Protein AF-A0A1P8KNY9-F1 (afdb_monomer_lite)

Organism: NCBI:txid1850254

Radius of gyration: 26.88 Å; chains: 1; bounding box: 67×40×80 Å

Sequence (162 aa):
MISANEIEGQKRIRLSKKEFAYIQKEIESYKNLKYKELGKTRHYEKTKDLSKDKQNEQEIKTKRNTKTLKDKIKENLERILNKATSQTFLDNYLKNNGFEVYKRGQTLGVIYEKKKYRLKTLGLDTLYTSKTKEFENIKEREIRRDKQKQDKSYSRESSHFR

Structure (mmCIF, N/CA/C/O backbone):
data_AF-A0A1P8KNY9-F1
#
_entry.id   AF-A0A1P8KNY9-F1
#
loop_
_atom_site.group_PDB
_atom_site.id
_atom_site.type_symbol
_atom_site.label_atom_id
_atom_site.label_alt_id
_atom_site.label_comp_id
_atom_site.label_asym_id
_atom_site.label_entity_id
_atom_site.label_seq_id
_atom_site.pdbx_PDB_ins_code
_atom_site.Cartn_x
_atom_site.Cartn_y
_atom_site.Cartn_z
_atom_site.occupancy
_atom_site.B_iso_or_equiv
_atom_site.auth_seq_id
_atom_site.auth_comp_id
_atom_site.auth_asym_id
_atom_site.auth_atom_id
_atom_site.pdbx_PDB_model_num
ATOM 1 N N . MET A 1 1 ? -16.919 19.665 14.235 1.00 77.69 1 MET A N 1
ATOM 2 C CA . MET A 1 1 ? -16.955 19.567 15.706 1.00 77.69 1 MET A CA 1
ATOM 3 C C . MET A 1 1 ? -17.728 18.325 16.088 1.00 77.69 1 MET A C 1
ATOM 5 O O . MET A 1 1 ? -18.619 17.943 15.340 1.00 77.69 1 MET A O 1
ATOM 9 N N . ILE A 1 2 ? -17.358 17.703 17.198 1.00 84.12 2 ILE A N 1
ATOM 10 C CA . ILE A 1 2 ? -18.033 16.567 17.820 1.00 84.12 2 ILE A CA 1
ATOM 11 C C . ILE A 1 2 ? -18.586 17.072 19.149 1.00 84.12 2 ILE A C 1
ATOM 13 O O . ILE A 1 2 ? -17.914 17.809 19.864 1.00 84.12 2 ILE A O 1
ATOM 17 N N . SER A 1 3 ? -19.836 16.736 19.435 1.00 85.12 3 SER A N 1
ATOM 18 C CA . SER A 1 3 ? -20.468 17.076 20.702 1.00 85.12 3 SER A CA 1
ATOM 19 C C . SER A 1 3 ? -20.140 16.008 21.732 1.00 85.12 3 SER A C 1
ATOM 21 O O . SER A 1 3 ? -20.343 14.831 21.454 1.00 85.12 3 SER A O 1
ATOM 23 N N . ALA A 1 4 ? -19.716 16.425 22.915 1.00 83.56 4 ALA A N 1
ATOM 24 C CA . ALA A 1 4 ? -19.507 15.568 24.071 1.00 83.56 4 ALA A CA 1
ATOM 25 C C . ALA A 1 4 ? -20.154 16.205 25.307 1.00 83.56 4 ALA A C 1
ATOM 27 O O . ALA A 1 4 ? -20.530 17.380 25.280 1.00 83.56 4 ALA A O 1
ATOM 28 N N . ASN A 1 5 ? -20.273 15.428 26.375 1.00 87.75 5 ASN A N 1
ATOM 29 C CA . ASN A 1 5 ? -20.607 15.950 27.692 1.00 87.75 5 ASN A CA 1
ATOM 30 C C . ASN A 1 5 ? -19.332 16.051 28.521 1.00 87.75 5 ASN A C 1
ATOM 32 O O . ASN A 1 5 ? -18.382 15.295 28.301 1.00 87.75 5 ASN A O 1
ATOM 36 N N . GLU A 1 6 ? -19.320 17.006 29.440 1.00 85.12 6 GLU A N 1
ATOM 37 C CA . GLU A 1 6 ? -18.296 17.107 30.469 1.00 85.12 6 GLU A CA 1
ATOM 38 C C . GLU A 1 6 ? -18.282 15.837 31.327 1.00 85.12 6 GLU A C 1
ATOM 40 O O . GLU A 1 6 ? -19.319 15.202 31.538 1.00 85.12 6 GLU A O 1
ATOM 45 N N . ILE A 1 7 ? -17.092 15.440 31.777 1.00 83.19 7 ILE A N 1
ATOM 46 C CA . ILE A 1 7 ? -16.938 14.274 32.649 1.00 83.19 7 ILE A CA 1
ATOM 47 C C . ILE A 1 7 ? -17.727 14.555 33.928 1.00 83.19 7 ILE A C 1
ATOM 49 O O . ILE A 1 7 ? -17.511 15.582 34.561 1.00 83.19 7 ILE A O 1
ATOM 53 N N . GLU A 1 8 ? -18.668 13.665 34.253 1.00 85.38 8 GLU A N 1
ATOM 54 C CA . GLU A 1 8 ? -19.571 13.786 35.411 1.00 85.38 8 GLU A CA 1
ATOM 55 C C . GLU A 1 8 ? -20.436 15.066 35.429 1.00 85.38 8 GLU A C 1
ATOM 57 O O . GLU A 1 8 ? -21.037 15.408 36.444 1.00 85.38 8 GLU A O 1
ATOM 62 N N . GLY A 1 9 ? -20.563 15.755 34.289 1.00 86.44 9 GLY A N 1
ATOM 63 C CA . GLY A 1 9 ? -21.318 16.999 34.160 1.00 86.44 9 GLY A CA 1
ATOM 64 C C . GLY A 1 9 ? -22.467 16.919 33.154 1.00 86.44 9 GLY A C 1
ATOM 65 O O . GLY A 1 9 ? -22.488 16.100 32.236 1.00 86.44 9 GLY A O 1
ATOM 66 N N . GLN A 1 10 ? -23.428 17.837 33.286 1.00 83.69 10 GLN A N 1
ATOM 67 C CA . GLN A 1 10 ? -24.504 18.033 32.299 1.00 83.69 10 GLN A CA 1
ATOM 68 C C . GLN A 1 10 ? -24.126 19.043 31.204 1.00 83.69 10 GLN A C 1
ATOM 70 O O . GLN A 1 10 ? -24.865 19.247 30.237 1.00 83.69 10 GLN A O 1
ATOM 75 N N . LYS A 1 11 ? -22.968 19.697 31.342 1.00 88.69 11 LYS A N 1
ATOM 76 C CA . LYS A 1 11 ? -22.511 20.717 30.407 1.00 88.69 11 LYS A CA 1
ATOM 77 C C . LYS A 1 11 ? -22.063 20.077 29.098 1.00 88.69 11 LYS A C 1
ATOM 79 O O . LYS A 1 11 ? -21.219 19.182 29.057 1.00 88.69 11 LYS A O 1
ATOM 84 N N . ARG A 1 12 ? -22.611 20.590 28.000 1.00 86.56 12 ARG A N 1
ATOM 85 C CA . ARG A 1 12 ? -22.255 20.167 26.648 1.00 86.56 12 ARG A CA 1
ATOM 86 C C . ARG A 1 12 ? -20.973 20.867 26.202 1.00 86.56 12 ARG A C 1
ATOM 88 O O . ARG A 1 12 ? -20.916 22.093 26.144 1.00 86.56 12 ARG A O 1
ATOM 95 N N . ILE A 1 13 ? -19.971 20.085 25.823 1.00 88.25 13 ILE A N 1
ATOM 96 C CA . ILE A 1 13 ? -18.695 20.550 25.273 1.00 88.25 13 ILE A CA 1
ATOM 97 C C . ILE A 1 13 ? -18.588 20.189 23.793 1.00 88.25 13 ILE A C 1
ATOM 99 O O . ILE A 1 13 ? -19.124 19.186 23.316 1.00 88.25 13 ILE A O 1
ATOM 103 N N . ARG A 1 14 ? -17.899 21.038 23.028 1.00 88.81 14 ARG A N 1
ATOM 104 C CA . ARG A 1 14 ? -17.615 20.793 21.612 1.00 88.81 14 ARG A CA 1
ATOM 105 C C . ARG A 1 14 ? -16.130 20.542 21.439 1.00 88.81 14 ARG A C 1
ATOM 107 O O . ARG A 1 14 ? -15.323 21.424 21.686 1.00 88.81 14 ARG A O 1
ATOM 114 N N . LEU A 1 15 ? -15.805 19.358 20.944 1.00 88.50 15 LEU A N 1
ATOM 115 C CA . LEU A 1 15 ? -14.452 18.975 20.576 1.00 88.50 15 LEU A CA 1
ATOM 116 C C . LEU A 1 15 ? -14.245 19.205 19.079 1.00 88.50 15 LEU A C 1
ATOM 118 O O . LEU A 1 15 ? -15.116 18.940 18.236 1.00 88.50 15 LEU A O 1
ATOM 122 N N . SER A 1 16 ? -13.069 19.678 18.701 1.00 92.25 16 SER A N 1
ATOM 123 C CA . SER A 1 16 ? -12.627 19.624 17.315 1.00 92.25 16 SER A CA 1
ATOM 124 C C . SER A 1 16 ? -12.390 18.166 16.896 1.00 92.25 16 SER A C 1
ATOM 126 O O . SER A 1 16 ? -12.151 17.274 17.710 1.00 92.25 16 SER A O 1
ATOM 128 N N . LYS A 1 17 ? -12.423 17.901 15.583 1.00 88.69 17 LYS A N 1
ATOM 129 C CA . LYS A 1 17 ? -12.099 16.559 15.060 1.00 88.69 17 LYS A CA 1
ATOM 130 C C . LYS A 1 17 ? -10.662 16.142 15.410 1.00 88.69 17 LYS A C 1
ATOM 132 O O . LYS A 1 17 ? -10.393 14.953 15.521 1.00 88.69 17 LYS A O 1
ATOM 137 N N . LYS A 1 18 ? -9.754 17.116 15.559 1.00 89.00 18 LYS A N 1
ATOM 138 C CA . LYS A 1 18 ? -8.350 16.881 15.914 1.00 89.00 18 LYS A CA 1
ATOM 139 C C . LYS A 1 18 ? -8.218 16.443 17.371 1.00 89.00 18 LYS A C 1
ATOM 141 O O . LYS A 1 18 ? -7.570 15.437 17.623 1.00 89.00 18 LYS A O 1
ATOM 146 N N . GLU A 1 19 ? -8.867 17.151 18.293 1.00 89.00 19 GLU A N 1
ATOM 147 C CA . GLU A 1 19 ? -8.863 16.807 19.724 1.00 89.00 19 GLU A CA 1
ATOM 148 C C . GLU A 1 19 ? -9.506 15.448 19.969 1.00 89.00 19 GLU A C 1
ATOM 150 O O . GLU A 1 19 ? -8.940 14.614 20.663 1.00 89.00 19 GLU A O 1
ATOM 155 N N . PHE A 1 20 ? -10.645 15.175 19.331 1.00 90.38 20 PHE A N 1
ATOM 156 C CA . PHE A 1 20 ? -11.293 13.875 19.461 1.00 90.38 20 PHE A CA 1
ATOM 157 C C . PHE A 1 20 ? -10.396 12.726 18.976 1.00 90.38 20 PHE A C 1
ATOM 159 O O . PHE A 1 20 ? -10.237 11.728 19.674 1.00 90.38 20 PHE A O 1
ATOM 166 N N . ALA A 1 21 ? -9.750 12.886 17.816 1.00 88.38 21 ALA A N 1
ATOM 167 C CA . ALA A 1 21 ? -8.814 11.888 17.303 1.00 88.38 21 ALA A CA 1
ATOM 168 C C . ALA A 1 21 ? -7.585 11.709 18.214 1.00 88.38 21 ALA A C 1
ATOM 170 O O . ALA A 1 21 ? -7.073 10.599 18.349 1.00 88.38 21 ALA A O 1
ATOM 171 N N . TYR A 1 22 ? -7.115 12.790 18.843 1.00 90.56 22 TYR A N 1
ATOM 172 C CA . TYR A 1 22 ? -6.037 12.735 19.827 1.00 90.56 22 TYR A CA 1
ATOM 173 C C . TYR A 1 22 ? -6.448 11.922 21.063 1.00 90.56 22 TYR A C 1
ATOM 175 O O . TYR A 1 22 ? -5.741 10.991 21.436 1.00 90.56 22 TYR A O 1
ATOM 183 N N . ILE A 1 23 ? -7.632 12.194 21.623 1.00 90.62 23 ILE A N 1
ATOM 184 C CA . ILE A 1 23 ? -8.180 11.466 22.779 1.00 90.62 23 ILE A CA 1
ATOM 185 C C . ILE A 1 23 ? -8.300 9.966 22.481 1.00 90.62 23 ILE A C 1
ATOM 187 O O . ILE A 1 23 ? -7.875 9.143 23.287 1.00 90.62 23 ILE A O 1
ATOM 191 N N . GLN A 1 24 ? -8.819 9.591 21.308 1.00 91.12 24 GLN A N 1
ATOM 192 C CA . GLN A 1 24 ? -8.919 8.184 20.903 1.00 91.12 24 GLN A CA 1
ATOM 193 C C . GLN A 1 24 ? -7.556 7.470 20.903 1.00 91.12 24 GLN A C 1
ATOM 195 O O . GLN A 1 24 ? -7.445 6.341 21.387 1.00 91.12 24 GLN 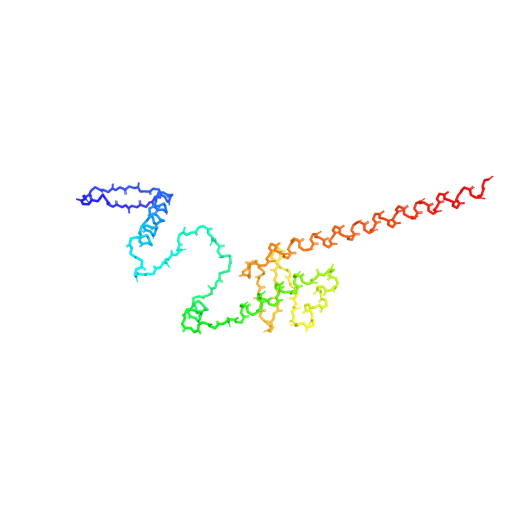A O 1
ATOM 200 N N . LYS A 1 25 ? -6.511 8.141 20.401 1.00 91.00 25 LYS A N 1
ATOM 201 C CA . LYS A 1 25 ? -5.142 7.611 20.367 1.00 91.00 25 LYS A CA 1
ATOM 202 C C . LYS A 1 25 ? -4.542 7.460 21.770 1.00 91.00 25 LYS A C 1
ATOM 204 O O . LYS A 1 25 ? -3.890 6.451 22.048 1.00 91.00 25 LYS A O 1
ATOM 209 N N . GLU A 1 26 ? -4.755 8.441 22.641 1.00 92.31 26 GLU A N 1
ATOM 210 C CA . GLU A 1 26 ? -4.282 8.399 24.029 1.00 92.31 26 GLU A CA 1
ATOM 211 C C . GLU A 1 26 ? -4.955 7.269 24.814 1.00 92.31 26 GLU A C 1
ATOM 213 O O . GLU A 1 26 ? -4.273 6.497 25.484 1.00 92.31 26 GLU A O 1
ATOM 218 N N . ILE A 1 27 ? -6.272 7.088 24.655 1.00 92.62 27 ILE A N 1
ATOM 219 C CA . ILE A 1 27 ? -7.016 5.998 25.305 1.00 92.62 27 ILE A CA 1
ATOM 220 C C . ILE A 1 27 ? -6.486 4.632 24.861 1.00 92.62 27 ILE A C 1
ATOM 222 O O . ILE A 1 27 ? -6.251 3.760 25.697 1.00 92.62 27 ILE A O 1
ATOM 226 N N . GLU A 1 28 ? -6.262 4.434 23.559 1.00 92.12 28 GLU A N 1
ATOM 227 C CA . GLU A 1 28 ? -5.677 3.188 23.056 1.00 92.12 28 GLU A CA 1
ATOM 228 C C . GLU A 1 28 ? -4.265 2.952 23.616 1.00 92.12 28 GLU A C 1
ATOM 230 O O . GLU A 1 28 ? -3.939 1.839 24.036 1.00 92.12 28 GLU A O 1
ATOM 235 N N . SER A 1 29 ? -3.441 4.000 23.676 1.00 91.12 29 SER A N 1
ATOM 236 C CA . SER A 1 29 ? -2.078 3.921 24.215 1.00 91.12 29 SER A CA 1
ATOM 237 C C . SER A 1 29 ? -2.089 3.553 25.699 1.00 91.12 29 SER A C 1
ATOM 239 O O . SER A 1 29 ? -1.379 2.637 26.114 1.00 91.12 29 SER A O 1
ATOM 241 N N . TYR A 1 30 ? -2.957 4.195 26.484 1.00 94.06 30 TYR A N 1
ATOM 242 C CA . TYR A 1 30 ? -3.162 3.882 27.894 1.00 94.06 30 TYR A CA 1
ATOM 243 C C . TYR A 1 30 ? -3.634 2.441 28.093 1.00 94.06 30 TYR A C 1
ATOM 245 O O . TYR A 1 30 ? -3.061 1.716 28.908 1.00 94.06 30 TYR A O 1
ATOM 253 N N . LYS A 1 31 ? -4.619 1.990 27.302 1.00 93.62 31 LYS A N 1
ATOM 254 C CA . LYS A 1 31 ? -5.114 0.606 27.331 1.00 93.62 31 LYS A CA 1
ATOM 255 C C . LYS A 1 31 ? -3.978 -0.390 27.108 1.00 93.62 31 LYS A C 1
ATOM 257 O O . LYS A 1 31 ? -3.820 -1.324 27.883 1.00 93.62 31 LYS A O 1
ATOM 262 N N . ASN A 1 32 ? -3.164 -0.164 26.079 1.00 91.38 32 ASN A N 1
ATOM 263 C CA . ASN A 1 32 ? -2.047 -1.039 25.718 1.00 91.38 32 ASN A CA 1
ATOM 264 C C . ASN A 1 32 ? -0.919 -1.065 26.763 1.00 91.38 32 ASN A C 1
ATOM 266 O O . ASN A 1 32 ? -0.195 -2.060 26.855 1.00 91.38 32 ASN A O 1
ATOM 270 N N . LEU A 1 33 ? -0.729 0.034 27.499 1.00 92.19 33 LEU A N 1
ATOM 271 C CA . LEU A 1 33 ? 0.273 0.140 28.559 1.00 92.19 33 LEU A CA 1
ATOM 272 C C . LEU A 1 33 ? -0.199 -0.518 29.857 1.00 92.19 33 LEU A C 1
ATOM 274 O O . LEU A 1 33 ? 0.558 -1.290 30.448 1.00 92.19 33 LEU A O 1
ATOM 278 N N . LYS A 1 34 ? -1.431 -0.212 30.281 1.00 94.50 34 LYS A N 1
ATOM 279 C CA . LYS A 1 34 ? -1.982 -0.613 31.580 1.00 94.50 34 LYS A CA 1
ATOM 280 C C . LYS A 1 34 ? -2.600 -2.009 31.575 1.00 94.50 34 LYS A C 1
ATOM 282 O O . LYS A 1 34 ? -2.380 -2.747 32.525 1.00 94.50 34 LYS A O 1
ATOM 287 N N . TYR A 1 35 ? -3.325 -2.370 30.518 1.00 91.50 35 TYR A N 1
ATOM 288 C CA . TYR A 1 35 ? -4.085 -3.620 30.420 1.00 91.50 35 TYR A CA 1
ATOM 289 C C . TYR A 1 35 ? -3.487 -4.518 29.334 1.00 91.50 35 TYR A C 1
ATOM 291 O O . TYR A 1 35 ? -4.028 -4.672 28.234 1.00 91.50 35 TYR A O 1
ATOM 299 N N . LYS A 1 36 ? -2.307 -5.077 29.619 1.00 87.75 36 LYS A N 1
ATOM 300 C CA . LYS A 1 36 ? -1.558 -5.908 28.660 1.00 87.75 36 LYS A CA 1
ATOM 301 C C . LYS A 1 36 ? -2.278 -7.224 28.352 1.00 87.75 36 LYS A C 1
ATOM 303 O O . LYS A 1 36 ? -2.149 -7.739 27.244 1.00 87.75 36 LYS A O 1
ATOM 308 N N . GLU A 1 37 ? -3.056 -7.725 29.303 1.00 91.12 37 GLU A N 1
ATOM 309 C CA . GLU A 1 37 ? -3.892 -8.921 29.218 1.00 91.12 37 GLU A CA 1
ATOM 310 C C . GLU A 1 37 ? -5.010 -8.804 28.172 1.00 91.12 37 GLU A C 1
ATOM 312 O O . GLU A 1 37 ? -5.400 -9.807 27.583 1.00 91.12 37 GLU A O 1
ATOM 317 N N . LEU A 1 38 ? -5.471 -7.584 27.863 1.00 87.94 38 LEU A N 1
ATOM 318 C CA . LEU A 1 38 ? -6.491 -7.336 26.835 1.00 87.94 38 LEU A CA 1
ATOM 319 C C . LEU A 1 38 ? -5.936 -7.385 25.400 1.00 87.94 38 LEU A C 1
ATOM 321 O O . LEU A 1 38 ? -6.686 -7.210 24.439 1.00 87.94 38 LEU A O 1
ATOM 325 N N . GLY A 1 39 ? -4.626 -7.589 25.238 1.00 83.12 39 GLY A N 1
ATOM 326 C CA . GLY A 1 39 ? -3.959 -7.574 23.941 1.00 83.12 39 GLY A CA 1
ATOM 327 C C . GLY A 1 39 ? -3.765 -6.161 23.374 1.00 83.12 39 GLY A C 1
ATOM 328 O O . GLY A 1 39 ? -4.601 -5.256 23.499 1.00 83.12 39 GLY A O 1
ATOM 329 N N . LYS A 1 40 ? -2.619 -5.953 22.718 1.00 85.62 40 LYS A N 1
ATOM 330 C CA . LYS A 1 40 ? -2.263 -4.654 22.134 1.00 85.62 40 LYS A CA 1
ATOM 331 C C . LYS A 1 40 ? -3.047 -4.402 20.845 1.00 85.62 40 LYS A C 1
ATOM 333 O O . LYS A 1 40 ? -3.060 -5.251 19.959 1.00 85.62 40 LYS A O 1
ATOM 338 N N . THR A 1 41 ? -3.641 -3.218 20.716 1.00 84.38 41 THR A N 1
ATOM 339 C CA . THR A 1 41 ? -4.326 -2.759 19.493 1.00 84.38 41 THR A CA 1
ATOM 340 C C . THR A 1 41 ? -3.605 -1.559 18.872 1.00 84.38 41 THR A C 1
ATOM 342 O O . THR A 1 41 ? -2.851 -0.871 19.556 1.00 84.38 41 THR A O 1
ATOM 345 N N . ARG A 1 42 ? -3.774 -1.337 17.562 1.00 81.62 42 ARG A N 1
ATOM 346 C CA . ARG A 1 42 ? -3.103 -0.260 16.799 1.00 81.62 42 ARG A CA 1
ATOM 347 C C . ARG A 1 42 ? -4.071 0.481 15.869 1.00 81.62 42 ARG A C 1
ATOM 349 O O . ARG A 1 42 ? -3.734 0.805 14.734 1.00 81.62 42 ARG A O 1
ATOM 356 N N . HIS A 1 43 ? -5.305 0.694 16.312 1.00 80.31 43 HIS A N 1
ATOM 357 C CA . HIS A 1 43 ? -6.378 1.254 15.489 1.00 80.31 43 HIS A CA 1
ATOM 358 C C . HIS A 1 43 ? -6.132 2.709 15.077 1.00 80.31 43 HIS A C 1
ATOM 360 O O . HIS A 1 43 ? -6.522 3.101 13.976 1.00 80.31 43 HIS A O 1
ATOM 366 N N . TYR A 1 44 ? -5.488 3.500 15.938 1.00 80.25 44 TYR A N 1
ATOM 367 C CA . TYR A 1 44 ? -5.261 4.931 15.719 1.00 80.2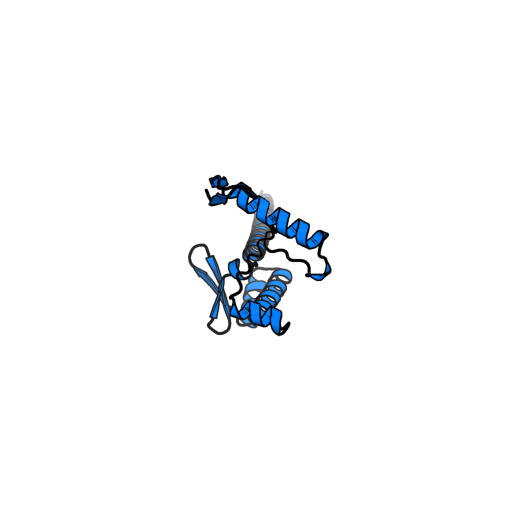5 44 TYR A CA 1
ATOM 368 C C . TYR A 1 44 ? -3.801 5.275 15.379 1.00 80.25 44 TYR A C 1
ATOM 370 O O . TYR A 1 44 ? -3.437 6.455 15.304 1.00 80.25 44 TYR A O 1
ATOM 378 N N . GLU A 1 45 ? -2.946 4.274 15.143 1.00 75.31 45 GLU A N 1
ATOM 379 C CA . GLU A 1 45 ? -1.603 4.512 14.614 1.00 75.31 45 GLU A CA 1
ATOM 380 C C . GLU A 1 45 ? -1.675 5.073 13.180 1.00 75.31 45 GLU A C 1
ATOM 382 O O . GLU A 1 45 ? -2.489 4.673 12.350 1.00 75.31 45 GLU A O 1
ATOM 387 N N . LYS A 1 46 ? -0.805 6.044 12.866 1.00 63.66 46 LYS A N 1
ATOM 388 C CA . LYS A 1 46 ? -0.768 6.722 11.553 1.00 63.66 46 LYS A CA 1
ATOM 389 C C . LYS A 1 46 ? -0.210 5.857 10.420 1.00 63.66 46 LYS A C 1
ATOM 391 O O . LYS A 1 46 ? -0.127 6.343 9.289 1.00 63.66 46 LYS A O 1
ATOM 396 N N . THR A 1 47 ? 0.176 4.614 10.689 1.00 57.44 47 THR A N 1
ATOM 397 C CA . THR A 1 47 ? 0.575 3.642 9.671 1.00 57.44 47 THR A CA 1
ATOM 398 C C . THR A 1 47 ? -0.668 3.248 8.880 1.00 57.44 47 THR A C 1
ATOM 400 O O . THR A 1 47 ? -1.303 2.226 9.107 1.00 57.44 47 THR A O 1
ATOM 403 N N . LYS A 1 48 ? -1.062 4.117 7.943 1.00 51.56 48 LYS A N 1
ATOM 404 C CA . LYS A 1 48 ? -2.066 3.794 6.935 1.00 51.56 48 LYS A CA 1
ATOM 405 C C . LYS A 1 48 ? -1.514 2.639 6.120 1.00 51.56 48 LYS A C 1
ATOM 407 O O . LYS A 1 48 ? -0.775 2.860 5.163 1.00 51.56 48 LYS A O 1
ATOM 412 N N . ASP A 1 49 ? -1.885 1.425 6.493 1.00 54.66 49 ASP A N 1
ATOM 413 C CA . ASP A 1 49 ? -1.796 0.314 5.575 1.00 54.66 49 ASP A CA 1
ATOM 414 C C . ASP A 1 49 ? -2.730 0.655 4.406 1.00 54.66 49 ASP A C 1
ATOM 416 O O . ASP A 1 49 ? -3.954 0.733 4.535 1.00 54.66 49 ASP A O 1
ATOM 420 N N . LEU A 1 50 ? -2.131 1.023 3.273 1.00 54.72 50 LEU A N 1
ATOM 421 C CA . LEU A 1 50 ? -2.856 1.404 2.060 1.00 54.72 50 LEU A CA 1
ATOM 422 C C . LEU A 1 50 ? -3.596 0.197 1.461 1.00 54.72 50 LEU A C 1
ATOM 424 O O . LEU A 1 50 ? -4.434 0.369 0.565 1.00 54.72 50 LEU A O 1
ATOM 428 N N . SER A 1 51 ? -3.315 -1.014 1.960 1.00 55.62 51 SER A N 1
ATOM 429 C CA . SER A 1 51 ? -4.062 -2.211 1.621 1.00 55.62 51 SER A CA 1
ATOM 430 C C . SER A 1 51 ? -5.445 -2.179 2.276 1.00 55.62 51 SER A C 1
ATOM 432 O O . SER A 1 51 ? -5.676 -2.540 3.424 1.00 55.62 51 SER A O 1
ATOM 434 N N . LYS A 1 52 ? -6.422 -1.689 1.512 1.00 55.88 52 LYS A N 1
ATOM 435 C CA . LYS A 1 52 ? -7.830 -1.771 1.899 1.00 55.88 52 LYS A CA 1
ATOM 436 C C . LYS A 1 52 ? -8.307 -3.195 1.617 1.00 55.88 52 LYS A C 1
ATOM 438 O O . LYS A 1 52 ? -8.636 -3.520 0.473 1.00 55.88 52 LYS A O 1
ATOM 443 N N . ASP A 1 53 ? -8.242 -4.062 2.616 1.00 55.38 53 ASP A N 1
ATOM 444 C CA . ASP A 1 53 ? -8.836 -5.397 2.551 1.00 55.38 53 ASP A CA 1
ATOM 445 C C . ASP A 1 53 ? -10.351 -5.302 2.746 1.00 55.38 53 ASP A C 1
ATOM 447 O O . ASP A 1 53 ? -10.856 -4.407 3.429 1.00 55.38 53 ASP A O 1
ATOM 451 N N . LYS A 1 54 ? -11.107 -6.181 2.083 1.00 59.38 54 LYS A N 1
ATOM 452 C CA . LYS A 1 54 ? -12.552 -6.281 2.342 1.00 59.38 54 LYS A CA 1
ATOM 453 C C . LYS A 1 54 ? -12.771 -6.936 3.712 1.00 59.38 54 LYS A C 1
ATOM 455 O O . LYS A 1 54 ? -11.982 -7.791 4.097 1.00 59.38 54 LYS A O 1
ATOM 460 N N . GLN A 1 55 ? -13.868 -6.613 4.408 1.00 57.97 55 GLN A N 1
ATOM 461 C CA . GLN A 1 55 ? -14.201 -7.212 5.718 1.00 57.97 55 GLN A CA 1
ATOM 462 C C . GLN A 1 55 ? -14.107 -8.750 5.708 1.00 57.97 55 GLN A C 1
ATOM 464 O O . GLN A 1 55 ? -13.462 -9.323 6.577 1.00 57.97 55 GLN A O 1
ATOM 469 N N . ASN A 1 56 ? -14.613 -9.408 4.658 1.00 56.69 56 ASN A N 1
ATOM 470 C CA . ASN A 1 56 ? -14.504 -10.865 4.507 1.00 56.69 56 ASN A CA 1
ATOM 471 C C . ASN A 1 56 ? -13.051 -11.368 4.408 1.00 56.69 56 ASN A C 1
ATOM 473 O O . ASN A 1 56 ? -12.733 -12.441 4.908 1.00 56.69 56 ASN A O 1
ATOM 477 N N . GLU A 1 57 ? -12.154 -10.615 3.766 1.00 57.66 57 GLU A N 1
ATOM 478 C CA . GLU A 1 57 ? -10.730 -10.974 3.670 1.00 57.66 57 GLU A CA 1
ATOM 479 C C . GLU A 1 57 ? -10.032 -10.792 5.019 1.00 57.66 57 GLU A C 1
ATOM 481 O O . GLU A 1 57 ? -9.195 -11.607 5.405 1.00 57.66 57 GLU A O 1
ATOM 486 N N . GLN A 1 58 ? -10.423 -9.758 5.761 1.00 58.28 58 GLN A N 1
ATOM 487 C CA . GLN A 1 58 ? -9.904 -9.482 7.092 1.00 58.28 58 GLN A CA 1
ATOM 488 C C . GLN A 1 58 ? -10.341 -10.549 8.101 1.00 58.28 58 GLN A C 1
ATOM 490 O O . GLN A 1 58 ? -9.528 -10.975 8.914 1.00 58.28 58 GLN A O 1
ATOM 495 N N . GLU A 1 59 ? -11.571 -11.058 7.990 1.00 55.84 59 GLU A N 1
ATOM 496 C CA . GLU A 1 59 ? -12.043 -12.202 8.776 1.00 55.84 59 GLU A CA 1
ATOM 497 C C . GLU A 1 59 ? -11.316 -13.509 8.441 1.00 55.84 59 GLU A C 1
ATOM 499 O O . GLU A 1 59 ? -11.015 -14.289 9.341 1.00 55.84 59 GLU A O 1
ATOM 504 N N . ILE A 1 60 ? -10.990 -13.758 7.169 1.00 59.72 60 ILE A N 1
ATOM 505 C CA . ILE A 1 60 ? -10.190 -14.932 6.779 1.00 59.72 60 ILE A CA 1
ATOM 506 C C . ILE A 1 60 ? -8.776 -14.836 7.369 1.00 59.72 60 ILE A C 1
ATOM 508 O O . ILE A 1 60 ? -8.257 -15.828 7.886 1.00 59.72 60 ILE A O 1
ATOM 512 N N . LYS A 1 61 ? -8.167 -13.643 7.342 1.00 57.34 61 LYS A N 1
ATOM 513 C CA . LYS A 1 61 ? -6.845 -13.394 7.934 1.00 57.34 61 LYS A CA 1
ATOM 514 C C . LYS A 1 61 ? -6.845 -13.619 9.446 1.00 57.34 61 LYS A C 1
ATOM 516 O O . LYS A 1 61 ? -5.949 -14.290 9.945 1.00 57.34 61 LYS A O 1
ATOM 521 N N . THR A 1 62 ? -7.849 -13.114 10.163 1.00 56.75 62 THR A N 1
ATOM 522 C CA . THR A 1 62 ? -7.911 -13.211 11.631 1.00 56.75 62 THR A CA 1
ATOM 523 C C . THR A 1 62 ? -8.369 -14.578 12.135 1.00 56.75 62 THR A C 1
ATOM 525 O O . THR A 1 62 ? -7.843 -15.043 13.140 1.00 56.75 62 THR A O 1
ATOM 528 N N . LYS A 1 63 ? -9.308 -15.249 11.450 1.00 55.78 63 LYS A N 1
ATOM 529 C CA . LYS A 1 63 ? -9.852 -16.548 11.894 1.00 55.78 63 LYS A CA 1
ATOM 530 C C . LYS A 1 63 ? -9.038 -17.756 11.429 1.00 55.78 63 LYS A C 1
ATOM 532 O O . LYS A 1 63 ? -9.037 -18.769 12.117 1.00 55.78 63 LYS A O 1
ATOM 537 N N . ARG A 1 64 ? -8.394 -17.698 10.254 1.00 54.47 64 ARG A N 1
ATOM 538 C CA . ARG A 1 64 ? -7.702 -18.861 9.655 1.00 54.47 64 ARG A CA 1
ATOM 539 C C . ARG A 1 64 ? -6.192 -18.705 9.511 1.00 54.47 64 ARG A C 1
ATOM 541 O O . ARG A 1 64 ? -5.539 -19.686 9.181 1.00 54.47 64 ARG A O 1
ATOM 548 N N . ASN A 1 65 ? -5.626 -17.517 9.744 1.00 54.50 65 ASN A N 1
ATOM 549 C CA . ASN A 1 65 ? -4.191 -17.253 9.561 1.00 54.50 65 ASN A CA 1
ATOM 550 C C . ASN A 1 65 ? -3.672 -17.644 8.152 1.00 54.50 65 ASN A C 1
ATOM 552 O O . ASN A 1 65 ? -2.496 -17.939 7.950 1.00 54.50 65 ASN A O 1
ATOM 556 N N . THR A 1 66 ? -4.562 -17.678 7.153 1.00 58.62 66 THR A N 1
ATOM 557 C CA . THR A 1 66 ? -4.255 -18.103 5.781 1.00 58.62 66 THR A CA 1
ATOM 558 C C . THR A 1 66 ? -4.045 -16.903 4.867 1.00 58.62 66 THR A C 1
ATOM 560 O O . THR A 1 66 ? -4.861 -15.980 4.859 1.00 58.62 66 THR A O 1
ATOM 563 N N . LYS A 1 67 ? -2.999 -16.952 4.031 1.00 60.12 67 LYS A N 1
ATOM 564 C CA . LYS A 1 67 ? -2.729 -15.938 2.998 1.00 60.12 67 LYS A CA 1
ATOM 565 C C . LYS A 1 67 ? -3.875 -15.876 1.989 1.00 60.12 67 LYS A C 1
ATOM 567 O O . LYS A 1 67 ? -4.210 -16.886 1.363 1.00 60.12 67 LYS A O 1
ATOM 572 N N . THR A 1 68 ? -4.452 -14.692 1.802 1.00 72.88 68 THR A N 1
ATOM 573 C CA . THR A 1 68 ? -5.515 -14.487 0.812 1.00 72.88 68 THR A CA 1
ATOM 574 C C . THR A 1 68 ? -4.942 -14.493 -0.606 1.00 72.88 68 THR A C 1
ATOM 576 O O . THR A 1 68 ? -3.745 -14.294 -0.821 1.00 72.88 68 THR A O 1
ATOM 579 N N . LEU A 1 69 ? -5.796 -14.702 -1.611 1.00 73.44 69 LEU A N 1
ATOM 580 C CA . LEU A 1 69 ? -5.391 -14.667 -3.023 1.00 73.44 69 LEU A CA 1
ATOM 581 C C . LEU A 1 69 ? -4.770 -13.306 -3.402 1.00 73.44 69 LEU A C 1
ATOM 583 O O . LEU A 1 69 ? -3.818 -13.245 -4.173 1.00 73.44 69 LEU A O 1
ATOM 587 N N . LYS A 1 70 ? -5.243 -12.224 -2.774 1.00 73.50 70 LYS A N 1
ATOM 588 C CA . LYS A 1 70 ? -4.689 -10.873 -2.900 1.00 73.50 70 LYS A CA 1
ATOM 589 C C . LYS A 1 70 ? -3.284 -10.756 -2.297 1.00 73.50 70 LYS A C 1
ATOM 591 O O . LYS A 1 70 ? -2.429 -10.126 -2.913 1.00 73.50 70 LYS A O 1
ATOM 596 N N . ASP A 1 71 ? -3.024 -11.391 -1.153 1.00 74.12 71 ASP A N 1
ATOM 597 C CA . ASP A 1 71 ? -1.683 -11.414 -0.546 1.00 74.12 71 ASP A CA 1
ATOM 598 C C . ASP A 1 71 ? -0.697 -12.205 -1.405 1.00 74.12 71 ASP A C 1
ATOM 600 O O . ASP A 1 71 ? 0.427 -11.763 -1.607 1.00 74.12 71 ASP A O 1
ATOM 604 N N . LYS A 1 72 ? -1.131 -13.336 -1.979 1.00 80.44 72 LYS A N 1
ATOM 605 C CA . LYS A 1 72 ? -0.306 -14.112 -2.919 1.00 80.44 72 LYS A CA 1
ATOM 606 C C . LYS A 1 72 ? 0.063 -13.289 -4.152 1.00 80.44 72 LYS A C 1
ATOM 608 O O . LYS A 1 72 ? 1.222 -13.275 -4.555 1.00 80.44 72 LYS A O 1
ATOM 613 N N . ILE A 1 73 ? -0.906 -12.570 -4.724 1.00 82.44 73 ILE A N 1
ATOM 614 C CA . ILE A 1 73 ? -0.664 -11.655 -5.847 1.00 82.44 73 IL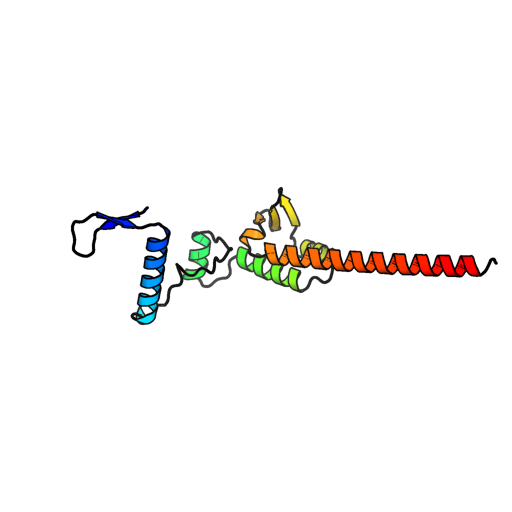E A CA 1
ATOM 615 C C . ILE A 1 73 ? 0.307 -10.545 -5.433 1.00 82.44 73 ILE A C 1
ATOM 617 O O . ILE A 1 73 ? 1.246 -10.260 -6.170 1.00 82.44 73 ILE A O 1
ATOM 621 N N . LYS A 1 74 ? 0.116 -9.944 -4.252 1.00 83.44 74 LYS A N 1
ATOM 622 C CA . LYS A 1 74 ? 1.008 -8.905 -3.725 1.00 83.44 74 LYS A CA 1
ATOM 623 C C . LYS A 1 74 ? 2.441 -9.421 -3.579 1.00 83.44 74 LYS A C 1
ATOM 625 O O . LYS A 1 74 ? 3.342 -8.812 -4.141 1.00 83.44 74 LYS A O 1
ATOM 630 N N . GLU A 1 75 ? 2.641 -10.548 -2.898 1.00 83.62 75 GLU A N 1
ATOM 631 C CA . GLU A 1 75 ? 3.964 -11.155 -2.694 1.00 83.62 75 GLU A CA 1
ATOM 632 C C . GLU A 1 75 ? 4.637 -11.522 -4.022 1.00 83.62 75 GLU A C 1
ATOM 634 O O . GLU A 1 75 ? 5.832 -11.284 -4.202 1.00 83.62 75 GLU A O 1
ATOM 639 N N . ASN A 1 76 ? 3.884 -12.080 -4.975 1.00 84.31 76 ASN A N 1
ATOM 640 C CA . ASN A 1 76 ? 4.425 -12.424 -6.289 1.00 84.31 76 ASN A CA 1
ATOM 641 C C . ASN A 1 76 ? 4.838 -11.177 -7.074 1.00 84.31 76 ASN A C 1
ATOM 643 O O . ASN A 1 76 ? 5.948 -11.138 -7.601 1.00 84.31 76 ASN A O 1
ATOM 647 N N . LEU A 1 77 ? 3.995 -10.144 -7.118 1.00 84.06 77 LEU A N 1
ATOM 648 C CA . LEU A 1 77 ? 4.324 -8.889 -7.798 1.00 84.06 77 LEU A CA 1
ATOM 649 C C . LEU A 1 77 ? 5.502 -8.176 -7.140 1.00 84.06 77 LEU A C 1
ATOM 651 O O . LEU A 1 77 ? 6.366 -7.666 -7.842 1.00 84.06 77 LEU A O 1
ATOM 655 N N . GLU A 1 78 ? 5.573 -8.170 -5.813 1.00 85.06 78 GLU A N 1
ATOM 656 C CA . GLU A 1 78 ? 6.690 -7.589 -5.072 1.00 85.06 78 GLU A CA 1
ATOM 657 C C . GLU A 1 78 ? 8.005 -8.312 -5.391 1.00 85.06 78 GLU A C 1
ATOM 659 O O . GLU A 1 78 ? 9.010 -7.676 -5.702 1.00 85.06 78 GLU A O 1
ATOM 664 N N . ARG A 1 79 ? 7.991 -9.651 -5.430 1.00 85.00 79 ARG A N 1
ATOM 665 C CA . ARG A 1 79 ? 9.152 -10.449 -5.858 1.00 85.00 79 ARG A CA 1
ATOM 666 C C . ARG A 1 79 ? 9.554 -10.165 -7.301 1.00 85.00 79 ARG A C 1
ATOM 668 O O . ARG A 1 79 ? 10.747 -10.058 -7.574 1.00 85.00 79 ARG A O 1
ATOM 675 N N . ILE A 1 80 ? 8.589 -10.058 -8.214 1.00 84.81 80 ILE A N 1
ATOM 676 C CA . ILE A 1 80 ? 8.847 -9.752 -9.627 1.00 84.81 80 ILE A CA 1
ATOM 677 C C . ILE A 1 80 ? 9.470 -8.357 -9.755 1.00 84.81 80 ILE A C 1
ATOM 679 O O . ILE A 1 80 ? 10.493 -8.207 -10.417 1.00 84.81 80 ILE A O 1
ATOM 683 N N . LEU A 1 81 ? 8.911 -7.354 -9.075 1.00 83.62 81 LEU A N 1
ATOM 684 C CA . LEU A 1 81 ? 9.406 -5.977 -9.118 1.00 83.62 81 LEU A CA 1
ATOM 685 C C . LEU A 1 81 ? 10.802 -5.834 -8.501 1.00 83.62 81 LEU A C 1
ATOM 687 O O . LEU A 1 81 ? 11.620 -5.078 -9.018 1.00 83.62 81 LEU A O 1
ATOM 691 N N . ASN A 1 82 ? 11.101 -6.591 -7.444 1.00 83.44 82 ASN A N 1
ATOM 692 C CA . ASN A 1 82 ? 12.431 -6.601 -6.832 1.00 83.44 82 ASN A CA 1
ATOM 693 C C . ASN A 1 82 ? 13.481 -7.302 -7.707 1.00 83.44 82 ASN A C 1
ATOM 695 O O . ASN A 1 82 ? 14.641 -6.901 -7.699 1.00 83.44 82 ASN A O 1
ATOM 699 N N . LYS A 1 83 ? 13.091 -8.331 -8.472 1.00 83.81 83 LYS A N 1
ATOM 700 C CA . LYS A 1 83 ? 13.989 -9.044 -9.397 1.00 83.81 83 LYS A CA 1
ATOM 701 C C . LYS A 1 83 ? 14.158 -8.348 -10.746 1.00 83.81 83 LYS A C 1
ATOM 703 O O . LYS A 1 83 ? 15.094 -8.667 -11.471 1.00 83.81 83 LYS A O 1
ATOM 708 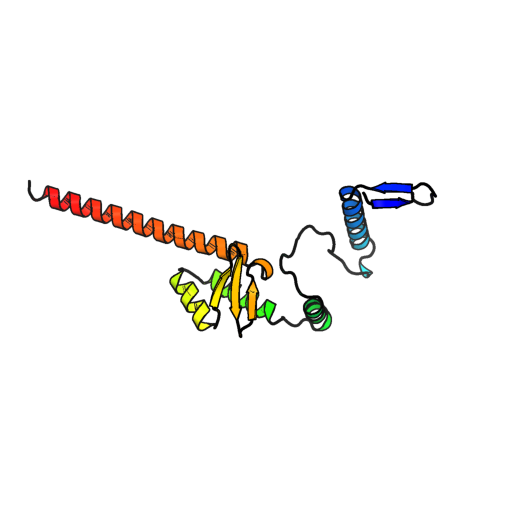N N . ALA A 1 84 ? 13.253 -7.446 -11.113 1.00 81.88 84 ALA A N 1
ATOM 709 C CA . ALA A 1 84 ? 13.267 -6.829 -12.426 1.00 81.88 84 ALA A CA 1
ATOM 710 C C . ALA A 1 84 ? 14.482 -5.910 -12.621 1.00 81.88 84 ALA A C 1
ATOM 712 O O . ALA A 1 84 ? 14.614 -4.879 -11.964 1.00 81.88 84 ALA A O 1
ATOM 713 N N . THR A 1 85 ? 15.352 -6.282 -13.563 1.00 77.81 85 THR A N 1
ATOM 714 C CA . THR A 1 85 ? 16.548 -5.507 -13.944 1.00 77.81 85 THR A CA 1
ATOM 715 C C . THR A 1 85 ? 16.281 -4.546 -15.105 1.00 77.81 85 THR A C 1
ATOM 717 O O . THR A 1 85 ? 16.956 -3.533 -15.241 1.00 77.81 85 THR A O 1
ATOM 720 N N . SER A 1 86 ? 15.284 -4.846 -15.940 1.00 79.69 86 SER A N 1
ATOM 721 C CA . SER A 1 86 ? 14.893 -4.033 -17.093 1.00 79.69 86 SER A CA 1
ATOM 722 C C . SER A 1 86 ? 13.381 -4.075 -17.291 1.00 79.69 86 SER A C 1
ATOM 724 O O . SER A 1 86 ? 12.709 -5.019 -16.869 1.00 79.69 86 SER A O 1
ATOM 726 N N . GLN A 1 87 ? 12.847 -3.071 -17.982 1.00 80.75 87 GLN A N 1
ATOM 727 C CA . GLN A 1 87 ? 11.430 -2.993 -18.327 1.00 80.75 87 GLN A CA 1
ATOM 728 C C . GLN A 1 87 ? 10.975 -4.182 -19.187 1.00 80.75 87 GLN A C 1
ATOM 730 O O . GLN A 1 87 ? 9.917 -4.746 -18.940 1.00 80.75 87 GLN A O 1
ATOM 735 N N . THR A 1 88 ? 11.803 -4.630 -20.133 1.00 81.06 88 THR A N 1
ATOM 736 C CA . THR A 1 88 ? 11.493 -5.802 -20.971 1.00 81.06 88 THR A CA 1
ATOM 737 C C . THR A 1 88 ? 11.446 -7.091 -20.154 1.00 81.06 88 THR A C 1
ATOM 739 O O . THR A 1 88 ? 10.574 -7.933 -20.356 1.00 81.06 88 THR A O 1
ATOM 742 N N . PHE A 1 89 ? 12.352 -7.230 -19.184 1.00 83.94 89 PHE A N 1
ATOM 743 C CA . PHE A 1 89 ? 12.359 -8.356 -18.256 1.00 83.94 89 PHE A CA 1
ATOM 744 C C . PHE A 1 89 ? 11.101 -8.361 -17.383 1.00 83.94 89 PHE A C 1
ATOM 746 O O . PHE A 1 89 ? 10.491 -9.413 -17.203 1.00 83.94 89 PHE A O 1
ATOM 753 N N . LEU A 1 90 ? 10.695 -7.191 -16.880 1.00 84.06 90 LEU A N 1
ATOM 754 C CA . LEU A 1 90 ? 9.477 -7.036 -16.091 1.00 84.06 90 LEU A CA 1
ATOM 755 C C . LEU A 1 90 ? 8.241 -7.474 -16.887 1.00 84.06 90 LEU A C 1
ATOM 757 O O . LEU A 1 90 ? 7.467 -8.295 -16.398 1.00 84.06 90 LEU A O 1
ATOM 761 N N . ASP A 1 91 ? 8.087 -6.984 -18.118 1.00 83.75 91 ASP A N 1
ATOM 762 C CA . ASP A 1 91 ? 6.935 -7.304 -18.967 1.00 83.75 91 ASP A CA 1
ATOM 763 C C . ASP A 1 91 ? 6.877 -8.800 -19.314 1.00 83.75 91 ASP A C 1
ATOM 765 O O . ASP A 1 91 ? 5.806 -9.411 -19.267 1.00 83.75 91 ASP A O 1
ATOM 769 N N . ASN A 1 92 ? 8.028 -9.422 -19.587 1.00 84.75 92 ASN A N 1
ATOM 770 C CA . ASN A 1 92 ? 8.116 -10.860 -19.850 1.00 84.75 92 ASN A CA 1
ATOM 771 C C . ASN A 1 92 ? 7.767 -11.693 -18.610 1.00 84.75 92 ASN A C 1
ATOM 773 O O . ASN A 1 92 ? 7.007 -12.657 -18.703 1.00 84.75 92 ASN A O 1
ATOM 777 N N . TYR A 1 93 ? 8.275 -11.315 -17.435 1.00 84.69 93 TYR A N 1
ATOM 778 C CA . TYR A 1 93 ? 7.962 -12.019 -16.191 1.00 84.69 93 TYR A CA 1
ATOM 779 C C . TYR A 1 93 ? 6.494 -11.882 -15.797 1.00 84.69 93 TYR A C 1
ATOM 781 O O . TYR A 1 93 ? 5.908 -12.846 -15.302 1.00 84.69 93 TYR A O 1
ATOM 789 N N . LEU A 1 94 ? 5.886 -10.718 -16.030 1.00 86.19 94 LEU A N 1
ATOM 790 C CA . LEU A 1 94 ? 4.461 -10.513 -15.793 1.00 86.19 94 LEU A CA 1
ATOM 791 C C . LEU A 1 94 ? 3.624 -11.412 -16.707 1.00 86.19 94 LEU A C 1
ATOM 793 O O . LEU A 1 94 ? 2.784 -12.154 -16.199 1.00 86.19 94 LEU A O 1
ATOM 797 N N . LYS A 1 95 ? 3.931 -11.451 -18.011 1.00 84.62 95 LYS A N 1
ATOM 798 C CA . LYS A 1 95 ? 3.257 -12.344 -18.968 1.00 84.62 95 LYS A CA 1
ATOM 799 C C . LYS A 1 95 ? 3.397 -13.821 -18.600 1.00 84.62 95 LYS A C 1
ATOM 801 O O . LYS A 1 95 ? 2.395 -14.529 -18.576 1.00 84.62 95 LYS A O 1
ATOM 806 N N . ASN A 1 96 ? 4.600 -14.274 -18.238 1.00 84.75 96 ASN A N 1
ATOM 807 C CA . ASN A 1 96 ? 4.845 -15.670 -17.849 1.00 84.75 96 ASN A CA 1
ATOM 808 C C . ASN A 1 96 ? 4.061 -16.091 -16.598 1.00 84.75 96 ASN A C 1
ATOM 810 O O . ASN A 1 96 ? 3.734 -17.262 -16.439 1.00 84.75 96 ASN A O 1
ATOM 814 N N . ASN A 1 97 ? 3.748 -15.143 -15.712 1.00 82.88 97 ASN A N 1
ATOM 815 C CA . ASN A 1 97 ? 2.936 -15.385 -14.520 1.00 82.88 97 ASN A CA 1
ATOM 816 C C . ASN A 1 97 ? 1.437 -15.089 -14.746 1.00 82.88 97 ASN A C 1
ATOM 818 O O . ASN A 1 97 ? 0.666 -15.086 -13.787 1.00 82.88 97 ASN A O 1
ATOM 822 N N . GLY A 1 98 ? 1.012 -14.826 -15.988 1.00 84.62 98 GLY A N 1
ATOM 823 C CA . GLY A 1 98 ? -0.386 -14.550 -16.336 1.00 84.62 98 GLY A CA 1
ATOM 824 C C . GLY A 1 98 ? -0.902 -13.188 -15.862 1.00 84.62 98 GLY A C 1
ATOM 825 O O . GLY A 1 98 ? -2.113 -13.005 -15.730 1.00 84.62 98 GLY A O 1
ATOM 826 N N . PHE A 1 99 ? -0.004 -12.241 -15.573 1.00 86.31 99 PHE A N 1
ATOM 827 C CA . PHE A 1 99 ? -0.357 -10.873 -15.205 1.00 86.31 99 PHE A CA 1
ATOM 828 C C . PHE A 1 99 ? -0.356 -9.958 -16.426 1.00 86.31 99 PHE A C 1
ATOM 830 O O . PHE A 1 99 ? 0.639 -9.850 -17.141 1.00 86.31 99 PHE A O 1
ATOM 837 N N . GLU A 1 100 ? -1.437 -9.202 -16.595 1.00 86.31 100 GLU A N 1
ATOM 838 C CA . GLU A 1 100 ? -1.518 -8.143 -17.603 1.00 86.31 100 GLU A CA 1
ATOM 839 C C . GLU A 1 100 ? -1.605 -6.778 -16.924 1.00 86.31 100 GLU A C 1
ATOM 841 O O . GLU A 1 100 ? -2.502 -6.527 -16.116 1.00 86.31 100 GLU A O 1
ATOM 846 N N . VAL A 1 101 ? -0.683 -5.870 -17.240 1.00 86.31 101 VAL A N 1
ATOM 847 C CA . VAL A 1 101 ? -0.723 -4.502 -16.710 1.00 86.31 101 VAL A CA 1
ATOM 848 C C . VAL A 1 101 ? -1.756 -3.695 -17.484 1.00 86.31 101 VAL A C 1
ATOM 850 O O . VAL A 1 101 ? -1.754 -3.676 -18.712 1.00 86.31 101 VAL A O 1
ATOM 853 N N . TYR A 1 102 ? -2.618 -2.976 -16.768 1.00 87.50 102 TYR A N 1
ATOM 854 C CA . TYR A 1 102 ? -3.553 -2.034 -17.368 1.00 87.50 102 TYR A CA 1
ATOM 855 C C . TYR A 1 102 ? -3.421 -0.652 -16.729 1.00 87.50 102 TYR A C 1
ATOM 857 O O . TYR A 1 102 ? -3.191 -0.501 -15.525 1.00 87.50 102 TYR A O 1
ATOM 865 N N . LYS A 1 103 ? -3.638 0.379 -17.545 1.00 86.81 103 LYS A N 1
ATOM 866 C CA . LYS A 1 103 ? -3.700 1.774 -17.108 1.00 86.81 103 LYS A CA 1
ATOM 867 C C . LYS A 1 103 ? -5.113 2.303 -17.324 1.00 86.81 103 LYS A C 1
ATOM 869 O O . LYS A 1 103 ? -5.666 2.192 -18.413 1.00 86.81 103 LYS A O 1
ATOM 874 N N . ARG A 1 104 ? -5.713 2.881 -16.282 1.00 81.88 104 ARG A N 1
ATOM 875 C CA . ARG A 1 104 ? -7.003 3.583 -16.359 1.00 81.88 104 ARG A CA 1
ATOM 876 C C . ARG A 1 104 ? -6.821 5.003 -15.834 1.00 81.88 104 ARG A C 1
ATOM 878 O O . ARG A 1 104 ? -6.810 5.223 -14.622 1.00 81.88 104 ARG A O 1
ATOM 885 N N . GLY A 1 105 ? -6.671 5.960 -16.750 1.00 84.88 105 GLY A N 1
ATOM 886 C CA . GLY A 1 105 ? -6.326 7.343 -16.412 1.00 84.88 105 GLY A CA 1
ATOM 887 C C . GLY A 1 105 ? -4.990 7.404 -15.668 1.00 84.88 105 GLY A C 1
ATOM 888 O O . GLY A 1 105 ? -3.976 6.935 -16.179 1.00 84.88 105 GLY A O 1
ATOM 889 N N . GLN A 1 106 ? -5.011 7.927 -14.440 1.00 80.69 106 GLN A N 1
ATOM 890 C CA . GLN A 1 106 ? -3.840 8.007 -13.552 1.00 80.69 106 GLN A CA 1
ATOM 891 C C . GLN A 1 106 ? -3.608 6.743 -12.708 1.00 80.69 106 GLN A C 1
ATOM 893 O O . GLN A 1 106 ? -2.630 6.659 -11.977 1.00 80.69 106 GLN A O 1
ATOM 898 N N . THR A 1 107 ? -4.518 5.766 -12.747 1.00 79.69 107 THR A N 1
ATOM 899 C CA . THR A 1 107 ? -4.411 4.564 -11.908 1.00 79.69 107 THR A CA 1
ATOM 900 C C . THR A 1 107 ? -3.822 3.404 -12.699 1.00 79.69 107 THR A C 1
ATOM 902 O O . THR A 1 107 ? -4.381 3.023 -13.731 1.00 79.69 107 THR A O 1
ATOM 905 N N . LEU A 1 108 ? -2.756 2.795 -12.176 1.00 85.38 108 LEU A N 1
ATOM 906 C CA . LEU A 1 108 ? -2.238 1.518 -12.663 1.00 85.38 108 LEU A CA 1
ATOM 907 C C . LEU A 1 108 ? -2.825 0.324 -11.896 1.00 85.38 108 LEU A C 1
ATOM 909 O O . LEU A 1 108 ? -3.143 0.391 -10.701 1.00 85.38 108 LEU A O 1
ATOM 913 N N . GLY A 1 109 ? -2.947 -0.798 -12.595 1.00 87.75 109 GLY A N 1
ATOM 914 C CA . GLY A 1 109 ? -3.352 -2.071 -12.023 1.00 87.75 109 GLY A CA 1
ATOM 915 C C . GLY A 1 109 ? -2.856 -3.256 -12.837 1.00 87.75 109 GLY A C 1
ATOM 916 O O . GLY A 1 109 ? -2.298 -3.096 -13.918 1.00 87.75 109 GLY A O 1
ATOM 917 N N . VAL A 1 110 ? -3.095 -4.447 -12.303 1.00 87.81 110 VAL A N 1
ATOM 918 C CA . VAL A 1 110 ? -2.846 -5.725 -12.968 1.00 87.81 110 VAL A CA 1
ATOM 919 C C . VAL A 1 110 ? -4.137 -6.527 -13.074 1.00 87.81 110 VAL A C 1
ATOM 921 O O . VAL A 1 110 ? -5.001 -6.460 -12.195 1.00 87.81 110 VAL A O 1
ATOM 92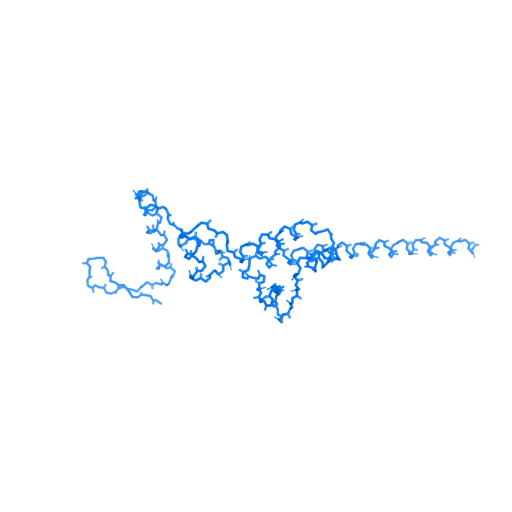4 N N . ILE A 1 111 ? -4.284 -7.270 -14.160 1.00 86.56 111 ILE A N 1
ATOM 925 C CA . ILE A 1 111 ? -5.319 -8.279 -14.345 1.00 86.56 111 ILE A CA 1
ATOM 926 C C . ILE A 1 111 ? -4.684 -9.632 -14.047 1.00 86.56 111 ILE A C 1
ATOM 928 O O . ILE A 1 111 ? -3.609 -9.934 -14.556 1.00 86.56 111 ILE A O 1
ATOM 932 N N . TYR A 1 112 ? -5.351 -10.422 -13.213 1.00 85.00 112 TYR A N 1
ATOM 933 C CA . TYR A 1 112 ? -4.995 -11.805 -12.913 1.00 85.00 112 TYR A CA 1
ATOM 934 C C . TYR A 1 112 ? -6.287 -12.619 -12.840 1.00 85.00 112 TYR A C 1
ATOM 936 O O . TYR A 1 112 ? -7.240 -12.184 -12.189 1.00 85.00 112 TYR A O 1
ATOM 944 N N . GLU A 1 113 ? -6.359 -13.750 -13.547 1.00 83.44 113 GLU A N 1
ATOM 945 C CA . GLU A 1 113 ? -7.552 -14.619 -13.598 1.00 83.44 113 GLU A CA 1
ATOM 946 C C . GLU A 1 113 ? -8.861 -13.845 -13.880 1.00 83.44 113 GLU A C 1
ATOM 948 O O . GLU A 1 113 ? -9.873 -14.000 -13.194 1.00 83.44 113 GLU A O 1
ATOM 953 N N . LYS A 1 114 ? -8.839 -12.945 -14.877 1.00 83.00 114 LYS A N 1
ATOM 954 C CA . LYS A 1 114 ? -9.967 -12.065 -15.268 1.00 83.00 114 LYS A CA 1
ATOM 955 C C . LYS A 1 114 ? -10.422 -11.063 -14.190 1.00 83.00 114 LYS A C 1
ATOM 957 O O . LYS A 1 114 ? -11.384 -10.324 -14.405 1.00 83.00 114 LYS A O 1
ATOM 962 N N . LYS A 1 115 ? -9.728 -10.970 -13.050 1.00 84.94 115 LYS A N 1
ATOM 963 C CA . LYS A 1 115 ? -9.981 -9.980 -11.993 1.00 84.94 115 LYS A CA 1
ATOM 964 C C . LYS A 1 115 ? -8.969 -8.844 -12.057 1.00 84.94 115 LYS A C 1
ATOM 966 O O . LYS A 1 115 ? -7.782 -9.051 -12.279 1.00 84.94 115 LYS A O 1
ATOM 971 N N . LYS A 1 116 ? -9.456 -7.619 -11.846 1.00 87.50 116 LYS A N 1
ATOM 972 C CA . LYS A 1 116 ? -8.653 -6.387 -11.857 1.00 87.50 116 LYS A CA 1
ATOM 973 C C . LYS A 1 116 ? -8.214 -6.024 -10.443 1.00 87.50 116 LYS A C 1
ATOM 975 O O . LYS A 1 116 ? -9.057 -5.836 -9.565 1.00 87.50 116 LYS A O 1
ATOM 980 N N . TYR A 1 117 ? -6.916 -5.827 -10.257 1.00 84.38 117 TYR A N 1
ATOM 981 C CA . TYR A 1 117 ? -6.305 -5.417 -8.998 1.00 84.38 117 TYR A CA 1
ATOM 982 C C . TYR A 1 117 ? -5.544 -4.105 -9.192 1.00 84.38 117 TYR A C 1
ATOM 984 O O . TYR A 1 117 ? -4.609 -4.021 -9.980 1.00 84.38 117 TYR A O 1
ATOM 992 N N . ARG A 1 118 ? -5.934 -3.049 -8.471 1.00 84.81 118 ARG A N 1
ATOM 993 C CA . ARG A 1 118 ? -5.231 -1.756 -8.519 1.00 84.81 118 ARG A CA 1
ATOM 994 C C . ARG A 1 118 ? -3.940 -1.832 -7.706 1.00 84.81 118 ARG A C 1
ATOM 996 O O . ARG A 1 118 ? -3.999 -2.212 -6.537 1.00 84.81 118 ARG A O 1
ATOM 1003 N N . LEU A 1 119 ? -2.816 -1.374 -8.265 1.00 83.19 119 LEU A N 1
ATOM 1004 C CA . LEU A 1 119 ? -1.519 -1.377 -7.567 1.00 83.19 119 LEU A CA 1
ATOM 1005 C C . LEU A 1 119 ? -1.564 -0.560 -6.272 1.00 83.19 119 LEU A C 1
ATOM 1007 O O . LEU A 1 119 ? -1.026 -0.979 -5.249 1.00 83.19 119 LEU A O 1
ATOM 1011 N N . LYS A 1 120 ? -2.311 0.550 -6.276 1.00 80.38 120 LYS A N 1
ATOM 1012 C CA . LYS A 1 120 ? -2.563 1.373 -5.085 1.00 80.38 120 LYS A CA 1
ATOM 1013 C C . LYS A 1 120 ? -3.221 0.601 -3.941 1.00 80.38 120 LYS A C 1
ATOM 1015 O O . LYS A 1 120 ? -2.875 0.813 -2.787 1.00 80.38 120 LYS A O 1
ATOM 1020 N N . THR A 1 121 ? -4.144 -0.308 -4.251 1.00 76.88 121 THR A N 1
ATOM 1021 C CA . THR A 1 121 ? -4.829 -1.151 -3.253 1.00 76.88 121 THR A CA 1
ATOM 1022 C C . THR A 1 121 ? -3.970 -2.336 -2.807 1.00 76.88 121 THR A C 1
ATOM 1024 O O . THR A 1 121 ? -4.226 -2.909 -1.752 1.00 76.88 121 THR A O 1
ATOM 1027 N N . LEU A 1 122 ? -2.958 -2.703 -3.596 1.00 78.62 122 LEU A N 1
ATOM 1028 C CA . LEU A 1 122 ? -1.946 -3.695 -3.227 1.00 78.62 122 LEU A CA 1
ATOM 1029 C C . LEU A 1 122 ? -0.774 -3.079 -2.441 1.00 78.62 122 LEU A C 1
ATOM 1031 O O . LEU A 1 122 ? 0.020 -3.817 -1.867 1.00 78.62 122 LEU A O 1
ATOM 1035 N N . GLY A 1 123 ? -0.665 -1.746 -2.395 1.00 78.81 123 GLY A N 1
ATOM 1036 C CA . GLY A 1 123 ? 0.461 -1.040 -1.775 1.00 78.81 123 GLY A CA 1
ATOM 1037 C C . GLY A 1 123 ? 1.747 -1.053 -2.611 1.00 78.81 123 GLY A C 1
ATOM 1038 O O . GLY A 1 123 ? 2.801 -0.717 -2.091 1.00 78.81 123 GLY A O 1
ATOM 1039 N N . LEU A 1 124 ? 1.670 -1.425 -3.894 1.00 80.88 124 LE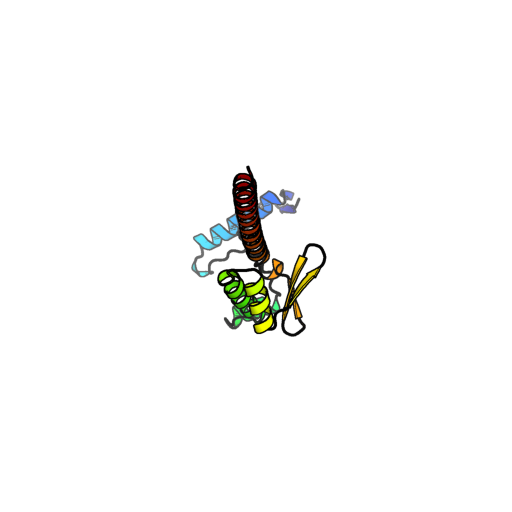U A N 1
ATOM 1040 C CA . LEU A 1 124 ? 2.826 -1.562 -4.797 1.00 80.88 124 LEU A CA 1
ATOM 1041 C C . LEU A 1 124 ? 3.001 -0.373 -5.752 1.00 80.88 124 LEU A C 1
ATOM 1043 O O . LEU A 1 124 ? 3.918 -0.354 -6.563 1.00 80.88 124 LEU A O 1
ATOM 1047 N N . ASP A 1 125 ? 2.118 0.620 -5.671 1.00 79.88 125 ASP A N 1
ATOM 1048 C CA . ASP A 1 125 ? 2.085 1.787 -6.563 1.00 79.88 125 ASP A CA 1
ATOM 1049 C C . ASP A 1 125 ? 3.376 2.617 -6.503 1.00 79.88 125 ASP A C 1
ATOM 1051 O O . ASP A 1 125 ? 3.949 2.985 -7.529 1.00 79.88 125 ASP A O 1
ATOM 1055 N N . THR A 1 126 ? 3.877 2.853 -5.289 1.00 80.06 126 THR A N 1
ATOM 1056 C CA . THR A 1 126 ? 5.129 3.579 -5.047 1.00 80.06 126 THR A CA 1
ATOM 1057 C C . THR A 1 126 ? 6.329 2.812 -5.589 1.00 80.06 126 THR A C 1
ATOM 1059 O O . THR A 1 126 ? 7.155 3.393 -6.288 1.00 80.06 126 THR A O 1
ATOM 1062 N N . LEU A 1 127 ? 6.384 1.508 -5.315 1.00 80.81 127 LEU A N 1
ATOM 1063 C CA . LEU A 1 127 ? 7.480 0.625 -5.709 1.00 80.81 127 LEU A CA 1
ATOM 1064 C C . LEU A 1 127 ? 7.533 0.414 -7.228 1.00 80.81 127 LEU A C 1
ATOM 1066 O O . LEU A 1 127 ? 8.606 0.407 -7.826 1.00 80.81 127 LEU A O 1
ATOM 1070 N N . TYR A 1 128 ? 6.374 0.307 -7.876 1.00 81.88 128 TYR A N 1
ATOM 1071 C CA . TYR A 1 128 ? 6.289 0.251 -9.330 1.00 81.88 128 TYR A CA 1
ATOM 1072 C C . TYR A 1 128 ? 6.769 1.563 -9.962 1.00 81.88 128 TYR A C 1
ATOM 1074 O O . TYR A 1 128 ? 7.609 1.545 -10.856 1.00 81.88 128 TYR A O 1
ATOM 1082 N N . THR A 1 129 ? 6.295 2.705 -9.454 1.00 82.00 129 THR A N 1
ATOM 1083 C CA . THR A 1 129 ? 6.661 4.028 -9.985 1.00 82.00 129 THR A CA 1
ATOM 1084 C C . THR A 1 129 ? 8.153 4.330 -9.822 1.00 82.00 129 THR A C 1
ATOM 1086 O O . THR A 1 129 ? 8.757 4.946 -10.700 1.00 82.00 129 THR A O 1
ATOM 1089 N N . SER A 1 130 ? 8.772 3.918 -8.710 1.00 82.31 130 SER A N 1
ATOM 1090 C CA . SER A 1 130 ? 10.218 4.084 -8.526 1.00 82.31 130 SER A CA 1
ATOM 1091 C C . SER A 1 130 ? 11.003 3.220 -9.509 1.00 82.31 130 SER A C 1
ATOM 1093 O O . SER A 1 130 ? 11.921 3.721 -10.153 1.00 82.31 130 SER A O 1
ATOM 1095 N N . LYS A 1 131 ? 10.599 1.958 -9.702 1.00 82.56 131 LYS A N 1
ATOM 1096 C CA . LYS A 1 131 ? 11.257 1.039 -10.640 1.00 82.56 131 LYS A CA 1
ATOM 1097 C C . LYS A 1 131 ? 11.147 1.491 -12.092 1.00 82.56 131 LYS A C 1
ATOM 1099 O O . LYS A 1 131 ? 12.139 1.456 -12.811 1.00 82.56 131 LYS A O 1
ATOM 1104 N N . THR A 1 132 ? 9.988 1.982 -12.526 1.00 81.44 132 THR A N 1
ATOM 1105 C CA . THR A 1 132 ? 9.848 2.505 -13.894 1.00 81.44 132 THR A CA 1
ATOM 1106 C C . THR A 1 132 ? 10.755 3.705 -14.143 1.00 81.44 132 THR A C 1
ATOM 1108 O O . THR A 1 132 ? 11.407 3.758 -15.180 1.00 81.44 132 THR A O 1
ATOM 1111 N N . LYS A 1 133 ? 10.881 4.616 -13.167 1.00 83.44 133 LYS A N 1
ATOM 1112 C CA . LYS A 1 133 ? 11.818 5.746 -13.256 1.00 83.44 133 LYS A CA 1
ATOM 1113 C C . LYS A 1 133 ? 13.276 5.291 -13.296 1.00 83.44 133 LYS A C 1
ATOM 1115 O O . LYS A 1 133 ? 14.076 5.865 -14.028 1.00 83.44 133 LYS A O 1
ATOM 1120 N N . GLU A 1 134 ? 13.640 4.268 -12.522 1.00 81.94 134 GLU A N 1
ATOM 1121 C CA . GLU A 1 134 ? 14.980 3.670 -12.592 1.00 81.94 134 GLU A CA 1
ATOM 1122 C C . GLU A 1 134 ? 15.277 3.142 -14.001 1.00 81.94 134 GLU A C 1
ATOM 1124 O O . GLU A 1 134 ? 16.338 3.441 -14.549 1.00 81.94 134 GLU A O 1
ATOM 1129 N N . PHE A 1 135 ? 14.331 2.431 -14.620 1.00 83.31 135 PHE A N 1
ATOM 1130 C CA . PHE A 1 135 ? 14.502 1.915 -15.981 1.00 83.31 135 PHE A CA 1
ATOM 1131 C C . PHE A 1 135 ? 14.606 3.024 -17.033 1.00 83.31 135 PHE A C 1
ATOM 1133 O O . PHE A 1 135 ? 15.435 2.922 -17.937 1.00 83.31 135 PHE A O 1
ATOM 1140 N N . GLU A 1 136 ? 13.812 4.090 -16.916 1.00 82.94 136 GLU A N 1
ATOM 1141 C CA . GLU A 1 136 ? 13.901 5.257 -17.804 1.00 82.94 136 GLU A CA 1
ATOM 1142 C C . GLU A 1 136 ? 15.272 5.936 -17.698 1.00 82.94 136 GLU A C 1
ATOM 1144 O O . GLU A 1 136 ? 15.930 6.160 -18.712 1.00 82.94 136 GLU A O 1
ATOM 1149 N N . ASN A 1 137 ? 15.767 6.152 -16.477 1.00 82.88 137 ASN A N 1
ATOM 1150 C CA . ASN A 1 137 ? 17.083 6.749 -16.247 1.00 82.88 137 ASN A CA 1
ATOM 1151 C C . ASN A 1 137 ? 18.230 5.905 -16.825 1.00 82.88 137 ASN A C 1
ATOM 1153 O O . ASN A 1 137 ? 19.215 6.458 -17.317 1.00 82.88 137 ASN A O 1
ATOM 1157 N N . ILE A 1 138 ? 18.136 4.573 -16.746 1.00 80.75 138 ILE A N 1
ATOM 1158 C CA . ILE A 1 138 ? 19.136 3.669 -17.334 1.00 80.75 138 ILE A CA 1
ATOM 1159 C C . ILE A 1 138 ? 19.132 3.812 -18.860 1.00 80.75 138 ILE A C 1
ATOM 1161 O O . ILE A 1 138 ? 20.189 4.058 -19.441 1.00 80.75 138 ILE A O 1
ATOM 1165 N N . LYS A 1 139 ? 17.950 3.771 -19.489 1.00 80.81 139 LYS A N 1
ATOM 1166 C CA . LYS A 1 139 ? 17.800 3.954 -20.941 1.00 80.81 139 LYS A CA 1
ATOM 1167 C C . LYS A 1 139 ? 18.327 5.310 -21.411 1.00 80.81 139 LYS A C 1
ATOM 1169 O O . LYS A 1 139 ? 19.060 5.383 -22.391 1.00 80.81 139 LYS A O 1
ATOM 1174 N N . GLU A 1 140 ? 18.011 6.392 -20.701 1.00 81.44 140 GLU A N 1
ATOM 1175 C CA . GLU A 1 140 ? 18.505 7.728 -21.052 1.00 81.44 140 GLU A CA 1
ATOM 1176 C C . GLU A 1 140 ? 20.032 7.831 -20.975 1.00 81.44 140 GLU A C 1
ATOM 1178 O O . GLU A 1 140 ? 20.659 8.484 -21.814 1.00 81.44 140 GLU A O 1
ATOM 1183 N N . ARG A 1 141 ? 20.655 7.185 -19.981 1.00 79.69 141 ARG A N 1
ATOM 1184 C CA . ARG A 1 141 ? 22.119 7.145 -19.855 1.00 79.69 141 ARG A CA 1
ATOM 1185 C C . ARG A 1 141 ? 22.765 6.371 -20.997 1.00 79.69 141 ARG A C 1
ATOM 1187 O O . ARG A 1 141 ? 23.805 6.809 -21.484 1.00 79.69 141 ARG A O 1
ATOM 1194 N N . GLU A 1 142 ? 22.173 5.258 -21.414 1.00 79.12 142 GLU A N 1
ATOM 1195 C CA . GLU A 1 142 ? 22.641 4.482 -22.568 1.00 79.12 142 GLU A CA 1
ATOM 1196 C C . GLU A 1 142 ? 22.568 5.315 -23.850 1.00 79.12 142 GLU A C 1
ATOM 1198 O O . GLU A 1 142 ? 23.590 5.517 -24.501 1.00 79.12 142 GLU A O 1
ATOM 1203 N N . ILE A 1 143 ? 21.424 5.954 -24.116 1.00 80.19 143 ILE A N 1
ATOM 1204 C CA . ILE A 1 143 ? 21.245 6.828 -25.287 1.00 80.19 143 ILE A CA 1
ATOM 1205 C C . ILE A 1 143 ? 22.270 7.973 -25.302 1.00 80.19 143 ILE A C 1
ATOM 1207 O O . ILE A 1 143 ? 22.836 8.294 -26.348 1.00 80.19 143 ILE A O 1
ATOM 1211 N N . ARG A 1 144 ? 22.547 8.604 -24.150 1.00 81.31 144 ARG A N 1
ATOM 1212 C CA . ARG A 1 144 ? 23.567 9.667 -24.058 1.00 81.31 144 ARG A CA 1
ATOM 1213 C C . ARG A 1 144 ? 24.977 9.147 -24.337 1.00 81.31 144 ARG A C 1
ATOM 1215 O O . ARG A 1 144 ? 25.754 9.842 -24.989 1.00 81.31 144 ARG A O 1
ATOM 1222 N N . ARG A 1 145 ? 25.315 7.950 -23.848 1.00 78.06 145 ARG A N 1
ATOM 1223 C CA . ARG A 1 145 ? 26.621 7.318 -24.096 1.00 78.06 145 ARG A CA 1
ATOM 1224 C C . ARG A 1 145 ? 26.802 6.976 -25.570 1.00 78.06 145 ARG A C 1
ATOM 1226 O O . ARG A 1 145 ? 27.885 7.208 -26.103 1.00 78.06 145 ARG A O 1
ATOM 1233 N N . ASP A 1 146 ? 25.760 6.477 -26.220 1.00 78.56 146 ASP A N 1
ATOM 1234 C CA . ASP A 1 146 ? 25.822 6.098 -27.631 1.00 78.56 146 ASP A CA 1
ATOM 1235 C C . ASP A 1 146 ? 25.945 7.323 -28.540 1.00 78.56 146 ASP A C 1
ATOM 1237 O O . ASP A 1 146 ? 26.791 7.328 -29.434 1.00 78.56 146 ASP A O 1
ATOM 1241 N N . LYS A 1 147 ? 25.228 8.414 -28.236 1.00 78.00 147 LYS A N 1
ATOM 1242 C CA . LYS A 1 147 ? 25.416 9.704 -28.924 1.00 78.00 147 LYS A CA 1
ATOM 1243 C C . LYS A 1 147 ? 26.847 10.234 -28.788 1.00 78.00 147 LYS A C 1
ATOM 1245 O O . LYS A 1 147 ? 27.473 10.565 -29.785 1.00 78.00 147 LYS A O 1
ATOM 1250 N N . GLN A 1 148 ? 27.420 10.216 -27.580 1.00 76.56 148 GLN A N 1
ATOM 1251 C CA . GLN A 1 148 ? 28.810 10.648 -27.372 1.00 76.56 148 GLN A CA 1
ATOM 1252 C C . GLN A 1 148 ? 29.843 9.777 -28.102 1.00 76.56 148 GLN A C 1
ATOM 1254 O O . GLN A 1 148 ? 30.909 10.272 -28.474 1.00 76.56 148 GLN A O 1
ATOM 1259 N N . LYS A 1 149 ? 29.570 8.479 -28.282 1.00 73.19 149 LYS A N 1
ATOM 1260 C CA . LYS A 1 149 ? 30.429 7.590 -29.075 1.00 73.19 149 LYS A CA 1
ATOM 1261 C C . LYS A 1 149 ? 30.331 7.904 -30.567 1.00 73.19 149 LYS A C 1
ATOM 1263 O O . LYS A 1 149 ? 31.374 7.963 -31.210 1.00 73.19 149 LYS A O 1
ATOM 1268 N N . GLN A 1 150 ? 29.122 8.143 -31.079 1.00 72.38 150 GLN A N 1
ATOM 1269 C CA . GLN A 1 150 ? 28.901 8.515 -32.480 1.00 72.38 150 GLN A CA 1
ATOM 1270 C C . GLN A 1 150 ? 29.530 9.872 -32.825 1.00 72.38 150 GLN A C 1
ATOM 1272 O O . GLN A 1 150 ? 30.224 9.982 -33.831 1.00 72.38 150 GLN A O 1
ATOM 1277 N N . ASP A 1 151 ? 29.407 10.877 -31.955 1.00 70.81 151 ASP A N 1
ATOM 1278 C CA . ASP A 1 151 ? 30.035 12.190 -32.176 1.00 70.81 151 ASP A CA 1
ATOM 1279 C C . ASP A 1 151 ? 31.579 12.101 -32.181 1.00 70.81 151 ASP A C 1
ATOM 1281 O O . ASP A 1 151 ? 32.269 12.782 -32.948 1.00 70.81 151 ASP A O 1
ATOM 1285 N N . LYS A 1 152 ? 32.156 11.214 -31.355 1.00 68.81 152 LYS A N 1
ATOM 1286 C CA . LYS A 1 152 ? 33.605 10.936 -31.333 1.00 68.81 152 LYS A CA 1
ATOM 1287 C C . LYS A 1 152 ? 34.104 10.137 -32.539 1.00 68.81 152 LYS A C 1
ATOM 1289 O O . LYS A 1 152 ? 35.251 10.325 -32.938 1.00 68.81 152 LYS A O 1
ATOM 1294 N N . SER A 1 153 ? 33.302 9.232 -33.100 1.00 66.81 153 SER A N 1
ATOM 1295 C CA . SER A 1 153 ? 33.683 8.513 -34.323 1.00 66.81 153 SER A CA 1
ATOM 1296 C C . SER A 1 153 ? 33.614 9.429 -35.544 1.00 66.81 153 SER A C 1
ATOM 1298 O O . SER A 1 153 ? 34.562 9.457 -36.324 1.00 66.81 153 SER A O 1
ATOM 1300 N N . TYR A 1 154 ? 32.573 10.262 -35.641 1.00 63.59 154 TYR A N 1
ATOM 1301 C CA . TYR A 1 154 ? 32.396 11.207 -36.749 1.00 63.59 154 TYR A CA 1
ATOM 1302 C C . TYR A 1 154 ? 33.515 12.262 -36.798 1.00 63.59 154 TYR A C 1
ATOM 1304 O O . TYR A 1 154 ? 34.061 12.570 -37.857 1.00 63.59 154 TYR A O 1
ATOM 1312 N N . SER A 1 155 ? 33.925 12.777 -35.633 1.00 62.69 155 SER A N 1
ATOM 1313 C CA . SER A 1 155 ? 35.053 13.717 -35.538 1.00 62.69 155 SER A CA 1
ATOM 1314 C C . SER A 1 155 ? 36.397 13.084 -35.927 1.00 62.69 155 SER A C 1
ATOM 1316 O O . SER A 1 155 ? 37.193 13.735 -36.603 1.00 62.69 155 SER A O 1
ATOM 1318 N N . ARG A 1 156 ? 36.640 11.809 -35.590 1.00 60.81 156 ARG A N 1
ATOM 1319 C CA . ARG A 1 156 ? 37.855 11.085 -36.009 1.00 60.81 156 ARG A CA 1
ATOM 1320 C C . ARG A 1 156 ? 37.912 10.847 -37.518 1.00 60.81 156 ARG A C 1
ATOM 1322 O O . ARG A 1 156 ? 38.958 11.092 -38.112 1.00 60.81 156 ARG A O 1
ATOM 1329 N N . GLU A 1 157 ? 36.811 10.448 -38.146 1.00 60.06 157 GLU A N 1
ATOM 1330 C CA . GLU A 1 157 ? 36.763 10.238 -39.602 1.00 60.06 157 GLU A CA 1
ATOM 1331 C C . GLU A 1 157 ? 36.960 11.550 -40.372 1.00 60.06 157 GLU A C 1
ATOM 1333 O O . GLU A 1 157 ? 37.754 11.603 -41.308 1.00 60.06 157 GLU A O 1
ATOM 1338 N N . SER A 1 158 ? 36.351 12.648 -39.914 1.00 60.12 158 SER A N 1
ATOM 1339 C CA . SER A 1 158 ? 36.528 13.970 -40.536 1.00 60.12 158 SER A CA 1
ATOM 1340 C C . SER A 1 158 ? 37.956 14.538 -40.437 1.00 60.12 158 SER A C 1
ATOM 1342 O O . SER A 1 158 ? 38.339 15.378 -41.248 1.00 60.12 158 SER A O 1
ATOM 1344 N N . SER A 1 159 ? 38.760 14.067 -39.475 1.00 58.69 159 SER A N 1
ATOM 1345 C CA . SER A 1 159 ? 40.164 14.470 -39.302 1.00 58.69 159 SER A CA 1
ATOM 1346 C C . SER A 1 159 ? 41.162 13.699 -40.175 1.00 58.69 159 SER A C 1
ATOM 1348 O O . SER A 1 159 ? 42.311 14.109 -40.266 1.00 58.69 159 SER A O 1
ATOM 1350 N N . HIS A 1 160 ? 40.741 12.601 -40.813 1.00 54.66 160 HIS A N 1
ATOM 1351 C CA . HIS A 1 160 ? 41.588 11.774 -41.687 1.00 54.66 160 HIS A CA 1
ATOM 1352 C C . HIS A 1 160 ? 41.527 12.187 -43.170 1.00 54.66 160 HIS A C 1
ATOM 1354 O O . HIS A 1 160 ? 42.337 11.730 -43.967 1.00 54.66 160 HIS A O 1
ATOM 1360 N N . PHE A 1 161 ? 40.572 13.049 -43.537 1.00 54.59 161 PHE A N 1
ATOM 1361 C CA . PHE A 1 161 ? 40.381 13.588 -44.892 1.00 54.59 161 PHE A CA 1
ATOM 1362 C C . PHE A 1 161 ? 40.915 15.028 -45.063 1.00 54.59 161 PHE A C 1
ATOM 1364 O O . PHE A 1 161 ? 40.564 15.704 -46.031 1.00 54.59 161 PHE A O 1
ATOM 1371 N N . ARG A 1 162 ? 41.740 15.513 -44.126 1.00 46.75 162 ARG A N 1
ATOM 1372 C CA . ARG A 1 162 ? 42.499 16.771 -44.219 1.00 46.75 162 ARG A CA 1
ATOM 1373 C C . ARG A 1 162 ? 43.986 16.473 -44.178 1.00 46.75 162 ARG A C 1
ATOM 1375 O O . ARG A 1 162 ? 44.716 17.191 -44.890 1.00 46.75 162 ARG A O 1
#

Foldseek 3Di:
DDWDADDVHPDIDDDDPVRVLVVVVVVLVCCVVPVVVVPRDDPSPPPPPLQPDDPVVVCCCVVPVDQDPLNVVLVQLVVLLVPDPAPVSSCVSCVVQQWDWDDDPPWIWIAHPNDTGTCSNSVCPVSVVVSVVVNVVVVVVVVVVVVVVVVVVVVVVVVVVD

Secondary structure (DSSP, 8-state):
-EEEEPTTSS-EEEE-HHHHHHHHHHHHHHHHHH-GGG----TT-S--------HHHHHHHHHH-PPPHHHHHHHHHHHHHHH--SHHHHHHHHHHTT-EEEEETTEEEEEETTEEEEHHHHT-HHHHHHHHHHHHHHHHHHHHHHHHHHHHHHHHHHTS--

pLDDT: mean 78.62, std 11.5, range [46.75, 94.5]